Protein AF-A0AAX1EID4-F1 (afdb_monomer_lite)

pLDDT: mean 84.97, std 6.43, range [48.53, 93.19]

Structure (mmCIF, N/CA/C/O backbone):
data_AF-A0AAX1EID4-F1
#
_entry.id   AF-A0AAX1EID4-F1
#
loop_
_atom_site.group_PDB
_atom_site.id
_atom_site.type_symbol
_atom_site.label_atom_id
_atom_site.label_alt_id
_atom_site.label_comp_id
_atom_site.label_asym_id
_atom_site.label_entity_id
_a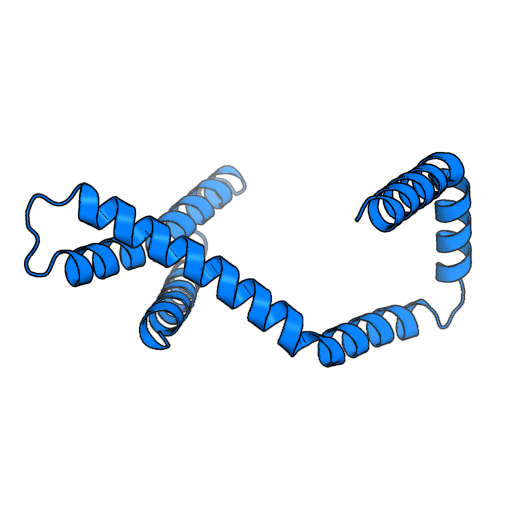tom_site.label_seq_id
_atom_site.pdbx_PDB_ins_code
_atom_site.Cartn_x
_atom_site.Cartn_y
_atom_site.Cartn_z
_atom_site.occupancy
_atom_site.B_iso_or_equiv
_atom_site.auth_seq_id
_atom_site.auth_comp_id
_atom_site.auth_asym_id
_atom_site.auth_atom_id
_atom_site.pdbx_PDB_model_num
ATOM 1 N N . MET A 1 1 ? -16.351 -6.057 -27.737 1.00 69.81 1 MET A N 1
ATOM 2 C CA . MET A 1 1 ? -15.893 -6.921 -26.623 1.00 69.81 1 MET A CA 1
ATOM 3 C C . MET A 1 1 ? -15.156 -8.173 -27.100 1.00 69.81 1 MET A C 1
ATOM 5 O O . MET A 1 1 ? -14.018 -8.352 -26.693 1.00 69.81 1 MET A O 1
ATOM 9 N N . PHE A 1 2 ? -15.719 -9.012 -27.981 1.00 82.44 2 PHE A N 1
ATOM 10 C CA . PHE A 1 2 ? -14.986 -10.185 -28.500 1.00 82.44 2 PHE A CA 1
ATOM 11 C C . PHE A 1 2 ? -13.755 -9.813 -29.335 1.00 82.44 2 PHE A C 1
ATOM 13 O O . PHE A 1 2 ? -12.684 -10.358 -29.115 1.00 82.44 2 PHE A O 1
ATOM 20 N N . PHE A 1 3 ? -13.870 -8.817 -30.216 1.00 83.38 3 PHE A N 1
ATOM 21 C CA . PHE A 1 3 ? -12.751 -8.375 -31.056 1.00 83.38 3 PHE A CA 1
ATOM 22 C C . PHE A 1 3 ? -11.559 -7.846 -30.237 1.00 83.38 3 PHE A C 1
ATOM 24 O O . PHE A 1 3 ? -10.414 -8.188 -30.501 1.00 83.38 3 PHE A O 1
ATOM 31 N N . THR A 1 4 ? -11.836 -7.077 -29.180 1.00 89.00 4 THR A N 1
ATOM 32 C CA . THR A 1 4 ? -10.828 -6.577 -28.231 1.00 89.00 4 THR A CA 1
ATOM 33 C C . THR A 1 4 ? -10.160 -7.705 -27.448 1.00 89.00 4 THR A C 1
ATOM 35 O O . THR A 1 4 ? -8.953 -7.660 -27.250 1.00 89.00 4 THR A O 1
ATOM 38 N N . LEU A 1 5 ? -10.913 -8.737 -27.046 1.00 88.44 5 LEU A N 1
ATOM 39 C CA . LEU A 1 5 ? -10.353 -9.908 -26.363 1.00 88.44 5 LEU A CA 1
ATOM 40 C C . LEU A 1 5 ? -9.481 -10.749 -27.299 1.00 88.44 5 LEU A C 1
ATOM 42 O O . LEU A 1 5 ? -8.396 -11.157 -26.906 1.00 88.44 5 LEU A O 1
ATOM 46 N N . VAL A 1 6 ? -9.913 -10.962 -28.543 1.00 93.19 6 VAL A N 1
ATOM 47 C CA . VAL A 1 6 ? -9.125 -11.687 -29.550 1.00 93.19 6 VAL A CA 1
ATOM 48 C C . VAL A 1 6 ? -7.820 -10.951 -29.841 1.00 93.19 6 VAL A C 1
ATOM 50 O O . VAL A 1 6 ? -6.763 -11.571 -29.827 1.00 93.19 6 VAL A O 1
ATOM 53 N N . LEU A 1 7 ? -7.867 -9.629 -30.026 1.00 90.00 7 LEU A N 1
ATOM 54 C CA . LEU A 1 7 ? -6.668 -8.817 -30.241 1.00 90.00 7 LEU A CA 1
ATOM 55 C C . LEU A 1 7 ? -5.718 -8.871 -29.031 1.00 90.00 7 LEU A C 1
ATOM 57 O O . LEU A 1 7 ? -4.503 -8.980 -29.199 1.00 90.00 7 LEU A O 1
ATOM 61 N N . LEU A 1 8 ? -6.265 -8.840 -27.812 1.00 91.25 8 LEU A N 1
ATOM 62 C CA . LEU A 1 8 ? -5.498 -8.948 -26.569 1.00 91.25 8 LEU A CA 1
ATOM 63 C C . LEU A 1 8 ? -4.803 -10.314 -26.455 1.00 91.25 8 LEU A C 1
ATOM 65 O O . LEU A 1 8 ? -3.612 -10.377 -26.172 1.00 91.25 8 LEU A O 1
ATOM 69 N N . VAL A 1 9 ? -5.523 -11.407 -26.714 1.00 90.56 9 VAL A N 1
ATOM 70 C CA . VAL A 1 9 ? -4.965 -12.767 -26.657 1.00 90.56 9 VAL A CA 1
ATOM 71 C C . VAL A 1 9 ? -3.903 -12.967 -27.736 1.00 90.56 9 VAL A C 1
ATOM 73 O O . VAL A 1 9 ? -2.846 -13.525 -27.458 1.00 90.56 9 VAL A O 1
ATOM 76 N N . LEU A 1 10 ? -4.148 -12.476 -28.951 1.00 91.38 10 LEU A N 1
ATOM 77 C CA . LEU A 1 10 ? -3.227 -12.619 -30.076 1.00 91.38 10 LEU A CA 1
ATOM 78 C C . LEU A 1 10 ? -1.949 -11.793 -29.856 1.00 91.38 10 LEU A C 1
ATOM 80 O O . LEU A 1 10 ? -0.849 -12.295 -30.065 1.00 91.38 10 LEU A O 1
ATOM 84 N N . SER A 1 11 ? -2.073 -10.567 -29.340 1.00 85.00 11 SER A N 1
ATOM 85 C CA . SER A 1 11 ? -0.915 -9.744 -28.959 1.00 85.00 11 SER A CA 1
ATOM 86 C C . SER A 1 11 ? -0.129 -10.338 -27.787 1.00 85.00 11 SER A C 1
ATOM 88 O O . SER A 1 11 ? 1.098 -10.388 -27.850 1.00 85.00 11 SER A O 1
ATOM 90 N N . ALA A 1 12 ? -0.802 -10.866 -26.760 1.00 87.25 12 ALA A N 1
ATOM 91 C CA . ALA A 1 12 ? -0.140 -11.566 -25.661 1.00 87.25 12 ALA A CA 1
ATOM 92 C C . ALA A 1 12 ? 0.599 -12.824 -26.145 1.00 87.25 12 ALA A C 1
ATOM 94 O O . ALA A 1 12 ? 1.741 -13.053 -25.751 1.00 87.25 12 ALA A O 1
ATOM 95 N N . ALA A 1 13 ? -0.012 -13.607 -27.041 1.00 90.56 13 ALA A N 1
ATOM 96 C CA . ALA A 1 13 ? 0.618 -14.785 -27.629 1.00 90.56 13 ALA A CA 1
ATOM 97 C C . ALA A 1 13 ? 1.885 -14.413 -28.413 1.00 90.56 13 ALA A C 1
ATOM 99 O O . ALA A 1 13 ? 2.926 -15.027 -28.196 1.00 90.56 13 ALA A O 1
ATOM 100 N N . ILE A 1 14 ? 1.834 -13.371 -29.253 1.00 88.94 14 ILE A N 1
ATOM 101 C CA . ILE A 1 14 ? 3.011 -12.862 -29.978 1.00 88.94 14 ILE A CA 1
ATOM 102 C C . ILE A 1 14 ? 4.131 -12.491 -28.995 1.00 88.94 14 ILE A C 1
ATOM 104 O O . ILE A 1 14 ? 5.271 -12.907 -29.177 1.00 88.94 14 ILE A O 1
ATOM 108 N N . VAL A 1 15 ? 3.820 -11.757 -27.924 1.00 87.31 15 VAL A N 1
ATOM 109 C CA . VAL A 1 15 ? 4.825 -11.349 -26.927 1.00 87.31 15 VAL A CA 1
ATOM 110 C C . VAL A 1 15 ? 5.466 -12.553 -26.227 1.00 87.31 15 VAL A C 1
ATOM 112 O O . VAL A 1 15 ? 6.669 -12.537 -25.976 1.00 87.31 15 VAL A O 1
ATOM 115 N N . VAL A 1 16 ? 4.693 -13.601 -25.926 1.00 88.25 16 VAL A N 1
ATOM 116 C CA . VAL A 1 16 ? 5.201 -14.814 -25.262 1.00 88.25 16 VAL A CA 1
ATOM 117 C C . VAL A 1 16 ? 6.068 -15.649 -26.206 1.00 88.25 16 VAL A C 1
ATOM 119 O O . VAL A 1 16 ? 7.184 -16.017 -25.835 1.00 88.25 16 VAL A O 1
ATOM 122 N N . PHE A 1 17 ? 5.589 -15.915 -27.425 1.00 91.25 17 PHE A N 1
ATOM 123 C CA . PHE A 1 17 ? 6.316 -16.726 -28.408 1.00 91.25 17 PHE A CA 1
ATOM 124 C C . PHE A 1 17 ? 7.625 -16.072 -28.856 1.00 91.25 17 PHE A C 1
ATOM 126 O O . PHE A 1 17 ? 8.618 -16.770 -29.031 1.00 91.25 17 PHE A O 1
ATOM 133 N N . PHE A 1 18 ? 7.651 -14.744 -28.973 1.00 88.94 18 PHE A N 1
ATOM 134 C CA . PHE A 1 18 ? 8.833 -13.988 -29.392 1.00 88.94 18 PHE A CA 1
ATOM 135 C C . PHE A 1 18 ? 9.572 -13.332 -28.217 1.00 88.94 18 PHE A C 1
ATOM 137 O O . PHE A 1 18 ? 10.308 -12.363 -28.396 1.00 88.94 18 PHE A O 1
ATOM 144 N N . SER A 1 19 ? 9.379 -13.829 -26.992 1.00 88.56 19 SER A N 1
ATOM 145 C CA . SER A 1 19 ? 9.925 -13.199 -25.781 1.00 88.56 19 SER A CA 1
ATOM 146 C C . SER A 1 19 ? 11.452 -13.059 -25.798 1.00 88.56 19 SER A C 1
ATOM 148 O O . SER A 1 19 ? 11.972 -12.026 -25.371 1.00 88.56 19 SER A O 1
ATOM 150 N N . GLU A 1 20 ? 12.174 -14.046 -26.337 1.00 86.25 20 GLU A N 1
ATOM 151 C CA . GLU A 1 20 ? 13.634 -13.988 -26.486 1.00 86.25 20 GLU A CA 1
ATOM 152 C C . GLU A 1 20 ? 14.066 -12.923 -27.502 1.00 86.25 20 GLU A C 1
ATOM 154 O O . GLU A 1 20 ? 14.929 -12.097 -27.198 1.00 86.25 20 GLU A O 1
ATOM 159 N N . GLU A 1 21 ? 13.410 -12.866 -28.662 1.00 87.62 21 GLU A N 1
ATOM 160 C CA . GLU A 1 21 ? 13.688 -11.872 -29.705 1.00 87.62 21 GLU A CA 1
ATOM 161 C C . GLU A 1 21 ? 13.392 -10.448 -29.218 1.00 87.62 21 GLU A C 1
ATOM 163 O O . GLU A 1 21 ? 14.195 -9.530 -29.415 1.00 87.62 21 GLU A O 1
ATOM 168 N N . PHE A 1 22 ? 12.283 -10.257 -28.496 1.00 85.50 22 PHE A N 1
ATOM 169 C CA . PHE A 1 22 ? 11.974 -8.986 -27.844 1.00 85.50 22 PHE A CA 1
ATOM 170 C C . PHE A 1 22 ? 13.017 -8.626 -26.783 1.00 85.50 22 PHE A C 1
ATOM 172 O O . PHE A 1 22 ? 13.438 -7.469 -26.711 1.00 85.50 22 PHE A O 1
ATOM 179 N N . ALA A 1 23 ? 13.481 -9.583 -25.976 1.00 83.44 23 ALA A N 1
ATOM 180 C CA . ALA A 1 23 ? 14.506 -9.329 -24.968 1.00 83.44 23 ALA A CA 1
ATOM 181 C C . ALA A 1 23 ? 15.847 -8.919 -25.600 1.00 83.44 23 ALA A C 1
ATOM 183 O O . ALA A 1 23 ? 16.503 -7.994 -25.108 1.00 83.44 23 ALA A O 1
ATOM 184 N N . GLU A 1 24 ? 16.260 -9.558 -26.694 1.00 86.88 24 GLU A N 1
ATOM 185 C CA . GLU A 1 24 ? 17.455 -9.165 -27.447 1.00 86.88 24 GLU A CA 1
ATOM 186 C C . GLU A 1 24 ? 17.305 -7.787 -28.095 1.00 86.88 24 GLU A C 1
ATOM 188 O O . GLU A 1 24 ? 18.216 -6.953 -28.008 1.00 86.88 24 GLU A O 1
ATOM 193 N N . PHE A 1 25 ? 16.137 -7.504 -28.670 1.00 86.00 25 PHE A N 1
ATOM 194 C CA . PHE A 1 25 ? 15.817 -6.206 -29.251 1.00 86.00 25 PHE A CA 1
ATOM 195 C C . PHE A 1 25 ? 15.850 -5.082 -28.203 1.00 86.00 25 PHE A C 1
ATOM 197 O O . PHE A 1 25 ? 16.503 -4.055 -28.415 1.00 86.00 25 PHE A O 1
ATOM 204 N N . ILE A 1 26 ? 15.245 -5.296 -27.029 1.00 82.94 26 ILE A N 1
ATOM 205 C CA . ILE A 1 26 ? 15.276 -4.352 -25.900 1.00 82.94 26 ILE A CA 1
ATOM 206 C C . ILE A 1 26 ? 16.713 -4.142 -25.415 1.00 82.94 26 ILE A C 1
ATOM 208 O O . ILE A 1 26 ? 17.127 -3.001 -25.205 1.00 82.94 26 ILE A O 1
ATOM 212 N N . LYS A 1 27 ? 17.514 -5.209 -25.283 1.00 81.06 27 LYS A N 1
ATOM 213 C CA . LYS A 1 27 ? 18.939 -5.098 -24.915 1.00 81.06 27 LYS A CA 1
ATOM 214 C C . LYS A 1 27 ? 19.725 -4.275 -25.936 1.00 81.06 27 LYS A C 1
ATOM 216 O O . LYS A 1 27 ? 20.616 -3.518 -25.549 1.00 81.06 27 LYS A O 1
ATOM 221 N N . LYS A 1 28 ? 19.415 -4.406 -27.227 1.00 83.69 28 LYS A N 1
ATOM 222 C CA . LYS A 1 28 ? 20.056 -3.646 -28.308 1.00 83.69 28 LYS A CA 1
ATOM 223 C C . LYS A 1 28 ? 19.668 -2.165 -28.267 1.00 83.69 28 LYS A C 1
ATOM 225 O O . LYS A 1 28 ? 20.552 -1.317 -28.353 1.00 83.69 28 LYS A O 1
ATOM 230 N N . LEU A 1 29 ? 18.391 -1.858 -28.042 1.00 81.06 29 LEU A N 1
ATOM 231 C CA . LEU A 1 29 ? 17.894 -0.496 -27.811 1.00 81.06 29 LEU A CA 1
ATOM 232 C C . LEU A 1 29 ? 18.525 0.139 -26.566 1.00 81.06 29 LEU A C 1
ATOM 234 O O . LEU A 1 29 ? 19.034 1.254 -26.631 1.00 81.06 29 LEU A O 1
ATOM 238 N N . ALA A 1 30 ? 18.582 -0.586 -25.448 1.00 78.56 30 ALA A N 1
ATOM 239 C CA . ALA A 1 30 ? 19.143 -0.098 -24.187 1.00 78.56 30 ALA A CA 1
ATOM 240 C C . ALA A 1 30 ? 20.653 0.213 -24.247 1.00 78.56 30 ALA A C 1
ATOM 242 O O . ALA A 1 30 ? 21.162 0.952 -23.399 1.00 78.56 30 ALA A O 1
ATOM 243 N N . LYS A 1 31 ? 21.380 -0.329 -25.236 1.00 82.38 31 LYS A N 1
ATOM 244 C CA . LYS A 1 31 ? 22.804 -0.034 -25.476 1.00 82.38 31 LYS A CA 1
ATOM 245 C C . LYS A 1 31 ? 23.039 1.296 -26.202 1.00 82.38 31 LYS A C 1
ATOM 247 O O . LYS A 1 31 ? 24.174 1.766 -26.215 1.00 82.38 31 LYS A O 1
ATOM 252 N N . ILE A 1 32 ? 22.009 1.911 -26.788 1.00 86.06 32 ILE A N 1
ATOM 253 C CA . ILE A 1 32 ? 22.142 3.189 -27.497 1.00 86.06 32 ILE A CA 1
ATOM 254 C C . ILE A 1 32 ? 22.409 4.307 -26.465 1.00 86.06 32 ILE A C 1
ATOM 256 O O . ILE A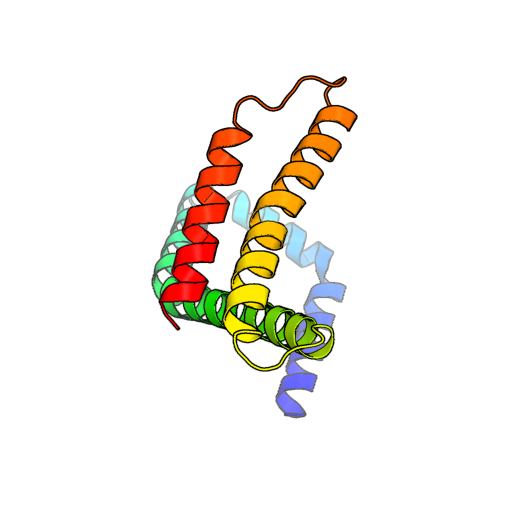 1 32 ? 21.650 4.431 -25.499 1.00 86.06 32 ILE A O 1
ATOM 260 N N . PRO A 1 33 ? 23.443 5.152 -26.651 1.00 72.38 33 PRO A N 1
ATOM 261 C CA . PRO A 1 33 ? 23.933 6.083 -25.625 1.00 72.38 33 PRO A CA 1
ATOM 262 C C . PRO A 1 33 ? 22.953 7.189 -25.178 1.00 72.38 33 PRO A C 1
ATOM 264 O O . PRO A 1 33 ? 23.248 7.889 -24.217 1.00 72.38 33 PRO A O 1
ATOM 267 N N . GLY A 1 34 ? 21.772 7.325 -25.791 1.00 75.75 34 GLY A N 1
ATOM 268 C CA . GLY A 1 34 ? 20.703 8.226 -25.330 1.00 75.75 34 GLY A CA 1
ATOM 269 C C . GLY A 1 34 ? 19.559 7.538 -24.573 1.00 75.75 34 GLY A C 1
ATOM 270 O O . GLY A 1 34 ? 18.842 8.180 -23.809 1.00 75.75 34 GLY A O 1
ATOM 271 N N . VAL A 1 35 ? 19.378 6.226 -24.735 1.00 80.19 35 VAL A N 1
ATOM 272 C CA . VAL A 1 35 ? 18.179 5.514 -24.248 1.00 80.19 35 VAL A CA 1
ATOM 273 C C . VAL A 1 35 ? 18.120 5.481 -22.723 1.00 80.19 35 VAL A C 1
ATOM 275 O O . VAL A 1 35 ? 17.044 5.605 -22.146 1.00 80.19 35 VAL A O 1
ATOM 278 N N . LYS A 1 36 ? 19.278 5.441 -22.055 1.00 74.50 36 LYS A N 1
ATOM 279 C CA . LYS A 1 36 ? 19.367 5.536 -20.590 1.00 74.50 36 LYS A CA 1
ATOM 280 C C . LYS A 1 36 ? 18.841 6.857 -20.018 1.00 74.50 36 LYS A C 1
ATOM 282 O O . LYS A 1 36 ? 18.486 6.876 -18.848 1.00 74.50 36 LYS A O 1
ATOM 287 N N . LEU A 1 37 ? 18.793 7.930 -20.810 1.00 79.31 37 LEU A N 1
ATOM 288 C CA . LEU A 1 37 ? 18.263 9.231 -20.393 1.00 79.31 37 LEU A CA 1
ATOM 289 C C . LEU A 1 37 ? 16.831 9.439 -20.898 1.00 79.31 37 LEU A C 1
ATOM 291 O O . LEU A 1 37 ? 15.958 9.839 -20.132 1.00 79.31 37 LEU A O 1
ATOM 295 N N . PHE A 1 38 ? 16.572 9.119 -22.169 1.00 84.44 38 PHE A N 1
ATOM 296 C CA . PHE A 1 38 ? 15.264 9.337 -22.785 1.00 84.44 38 PHE A CA 1
ATOM 297 C C . PHE A 1 38 ? 14.186 8.385 -22.272 1.00 84.44 38 PHE A C 1
ATOM 299 O O . PHE A 1 38 ? 13.041 8.805 -22.171 1.00 84.44 38 PHE A O 1
ATOM 306 N N . VAL A 1 39 ? 14.512 7.138 -21.913 1.00 81.88 39 VAL A N 1
ATOM 307 C CA . VAL A 1 39 ? 13.501 6.197 -21.396 1.00 81.88 39 VAL A CA 1
ATOM 308 C C . VAL A 1 39 ? 12.977 6.627 -20.025 1.00 81.88 39 VAL A C 1
ATOM 310 O O . VAL A 1 39 ? 11.760 6.745 -19.895 1.00 81.88 39 VAL A O 1
ATOM 313 N N . PRO A 1 40 ? 13.820 6.934 -19.018 1.00 81.62 40 PRO A N 1
ATOM 314 C CA . PRO A 1 40 ? 13.324 7.468 -17.752 1.00 81.62 40 PRO A CA 1
ATOM 315 C C . PRO A 1 40 ? 12.552 8.773 -17.930 1.00 81.62 40 PRO A C 1
ATOM 317 O O . PRO A 1 40 ? 11.516 8.953 -17.297 1.00 81.62 40 PRO A O 1
ATOM 320 N N . LEU A 1 41 ? 13.022 9.658 -18.818 1.00 84.50 41 LEU A N 1
ATOM 321 C CA . LEU A 1 41 ? 12.360 10.930 -19.087 1.00 84.50 41 LEU A CA 1
ATOM 322 C C . LEU A 1 41 ? 10.987 10.720 -19.736 1.00 84.50 41 LEU A C 1
ATOM 324 O O . LEU A 1 41 ? 10.012 11.315 -19.298 1.00 84.50 41 LEU A O 1
ATOM 328 N N . PHE A 1 42 ? 10.889 9.824 -20.718 1.00 86.19 42 PHE A N 1
ATOM 329 C CA . PHE A 1 42 ? 9.629 9.476 -21.368 1.00 86.19 42 PHE A CA 1
ATOM 330 C C . PHE A 1 42 ? 8.651 8.828 -20.388 1.00 86.19 42 PHE A C 1
ATOM 332 O O . PHE A 1 42 ? 7.486 9.204 -20.368 1.00 86.19 42 PHE A O 1
ATOM 339 N N . ILE A 1 43 ? 9.115 7.905 -19.538 1.00 84.12 43 ILE A N 1
ATOM 340 C CA . ILE A 1 43 ? 8.280 7.286 -18.499 1.00 84.12 43 ILE A CA 1
ATOM 341 C C . ILE A 1 43 ? 7.793 8.345 -17.509 1.00 84.12 43 ILE A C 1
ATOM 343 O O . ILE A 1 43 ? 6.610 8.365 -17.187 1.00 84.12 43 ILE A O 1
ATOM 347 N N . ALA A 1 44 ? 8.671 9.242 -17.055 1.00 81.44 44 ALA A N 1
ATOM 348 C CA . ALA A 1 44 ? 8.299 10.318 -16.144 1.00 81.44 44 ALA A CA 1
ATOM 349 C C . ALA A 1 44 ? 7.286 11.276 -16.788 1.00 81.44 44 ALA A C 1
ATOM 351 O O . ALA A 1 44 ? 6.265 11.581 -16.180 1.00 81.44 44 ALA A O 1
ATOM 352 N N . SER A 1 45 ? 7.512 11.703 -18.032 1.00 83.81 45 SER A N 1
ATOM 353 C CA . SER A 1 45 ? 6.582 12.563 -18.770 1.00 83.81 45 SER A CA 1
ATOM 354 C C . SER A 1 45 ? 5.244 11.875 -19.041 1.00 83.81 45 SER A C 1
ATOM 356 O O . SER A 1 45 ? 4.198 12.487 -18.846 1.00 83.81 45 SER A O 1
ATOM 358 N N . TRP A 1 46 ? 5.253 10.599 -19.431 1.00 83.56 46 TRP A N 1
ATOM 359 C CA . TRP A 1 46 ? 4.042 9.796 -19.599 1.00 83.56 46 TRP A CA 1
ATOM 360 C C . TRP A 1 46 ? 3.269 9.687 -18.287 1.00 83.56 46 TRP A C 1
ATOM 362 O O . TRP A 1 46 ? 2.053 9.871 -18.258 1.00 83.56 46 TRP A O 1
ATOM 372 N N . PHE A 1 47 ? 3.985 9.431 -17.191 1.00 79.00 47 PHE A N 1
ATOM 373 C CA . PHE A 1 47 ? 3.396 9.352 -15.867 1.00 79.00 47 PHE A CA 1
ATOM 374 C C . PHE A 1 47 ? 2.766 10.679 -15.467 1.00 79.00 47 PHE A C 1
ATOM 376 O O . PHE A 1 47 ? 1.651 10.642 -14.985 1.00 79.00 47 PHE A O 1
ATOM 383 N N . VAL A 1 48 ? 3.410 11.823 -15.729 1.00 80.31 48 VAL A N 1
ATOM 384 C CA . VAL A 1 48 ? 2.853 13.161 -15.456 1.00 80.31 48 VAL A CA 1
ATOM 385 C C . VAL A 1 48 ? 1.596 13.437 -16.285 1.00 80.31 48 VAL A C 1
ATOM 387 O O . VAL A 1 48 ? 0.608 13.909 -15.733 1.00 80.31 48 VAL A O 1
ATOM 390 N N . ILE A 1 49 ? 1.596 13.113 -17.583 1.00 82.62 49 ILE A N 1
ATOM 391 C CA . ILE A 1 49 ? 0.453 13.377 -18.478 1.00 82.62 49 ILE A CA 1
ATOM 392 C C . ILE A 1 49 ? -0.770 12.539 -18.088 1.00 82.62 49 ILE A C 1
ATOM 394 O O . ILE A 1 49 ? -1.887 13.045 -18.074 1.00 82.62 49 ILE A O 1
ATOM 398 N N . TYR A 1 50 ? -0.570 11.261 -17.765 1.00 80.81 50 TYR A N 1
ATOM 399 C CA . TYR A 1 50 ? -1.662 10.355 -17.398 1.00 80.81 50 TYR A CA 1
ATOM 400 C C . TYR A 1 50 ? -1.858 10.228 -15.881 1.00 80.81 50 TYR A C 1
ATOM 402 O O . TYR A 1 50 ? -2.670 9.412 -15.437 1.00 80.81 50 TYR A O 1
ATOM 410 N N . PHE A 1 51 ? -1.134 11.024 -15.087 1.00 78.19 51 PHE A N 1
ATOM 411 C CA . PHE A 1 51 ? -1.088 10.922 -13.627 1.00 78.19 51 PHE A CA 1
ATOM 412 C C . PHE A 1 51 ? -2.484 10.995 -13.026 1.00 78.19 51 PHE A C 1
ATOM 414 O O . PHE A 1 51 ? -2.863 10.144 -12.227 1.00 78.19 51 PHE A O 1
ATOM 421 N N . GLU A 1 52 ? -3.264 11.985 -13.458 1.00 76.56 52 GLU A N 1
ATOM 422 C CA . GLU A 1 52 ? -4.582 12.287 -12.903 1.00 76.56 52 GLU A CA 1
ATOM 423 C C . GLU A 1 52 ? -5.547 11.109 -13.041 1.00 76.56 52 GLU A C 1
ATOM 425 O O . GLU A 1 52 ? -6.220 10.745 -12.078 1.00 76.56 52 GLU A O 1
ATOM 430 N N . TYR A 1 53 ? -5.566 10.460 -14.210 1.00 80.44 53 TYR A N 1
ATOM 431 C CA . TYR A 1 53 ? -6.435 9.312 -14.450 1.00 80.44 53 TYR A CA 1
ATOM 432 C C . TYR A 1 53 ? -6.048 8.122 -13.570 1.00 80.44 53 TYR A C 1
ATOM 434 O O . TYR A 1 53 ? -6.901 7.537 -12.902 1.00 80.44 53 TYR A O 1
ATOM 442 N N . TRP A 1 54 ? -4.760 7.772 -13.537 1.00 79.38 54 TRP A N 1
ATOM 443 C CA . TRP A 1 54 ? -4.287 6.624 -12.763 1.00 79.38 54 TRP A CA 1
ATOM 444 C C . TRP A 1 54 ? -4.426 6.847 -11.259 1.00 79.38 54 TRP A C 1
ATOM 446 O O . TRP A 1 54 ? -4.882 5.949 -10.553 1.00 79.38 54 TRP A O 1
ATOM 456 N N . VAL A 1 55 ? -4.090 8.038 -10.763 1.00 82.19 55 VAL A N 1
ATOM 457 C CA . VAL A 1 55 ? -4.246 8.391 -9.346 1.00 82.19 55 VAL A CA 1
ATOM 458 C C . VAL A 1 55 ? -5.715 8.429 -8.956 1.00 82.19 55 VAL A C 1
ATOM 460 O O . VAL A 1 55 ? -6.073 7.857 -7.929 1.00 82.19 55 VAL A O 1
ATOM 463 N N . GLY A 1 56 ? -6.577 9.023 -9.783 1.00 83.88 56 GLY A N 1
ATOM 464 C CA . GLY A 1 56 ? -8.019 9.022 -9.551 1.00 83.88 56 GLY A CA 1
ATOM 465 C C . GLY A 1 56 ? -8.592 7.605 -9.492 1.00 83.88 56 GLY A C 1
ATOM 466 O O . GLY A 1 56 ? -9.362 7.285 -8.589 1.00 83.88 56 GLY A O 1
ATOM 467 N N . LEU A 1 57 ? -8.160 6.723 -10.396 1.00 86.12 57 LEU A N 1
ATOM 468 C CA . LEU A 1 57 ? -8.574 5.322 -10.416 1.00 86.12 57 LEU A CA 1
ATOM 469 C C . LEU A 1 57 ? -8.096 4.573 -9.164 1.00 86.12 57 LEU A C 1
ATOM 471 O O . LEU A 1 57 ? -8.884 3.858 -8.545 1.00 86.12 57 LEU A O 1
ATOM 475 N N . VAL A 1 58 ? -6.839 4.762 -8.749 1.00 86.38 58 VAL A N 1
ATOM 476 C CA . VAL A 1 58 ? -6.308 4.172 -7.508 1.00 86.38 58 VAL A CA 1
ATOM 477 C C . VAL A 1 58 ? -7.094 4.663 -6.294 1.00 86.38 58 VAL A C 1
ATOM 479 O O . VAL A 1 58 ? -7.533 3.840 -5.493 1.00 86.38 58 VAL A O 1
ATOM 482 N N . LEU A 1 59 ? -7.328 5.973 -6.177 1.00 87.06 59 LEU A N 1
ATOM 483 C CA . LEU A 1 59 ? -8.111 6.555 -5.084 1.00 87.06 59 LEU A CA 1
ATOM 484 C C . LEU A 1 59 ? -9.539 6.004 -5.058 1.00 87.06 59 LEU A C 1
ATOM 486 O O . LEU A 1 59 ? -10.019 5.625 -3.992 1.00 87.06 59 LEU A O 1
ATOM 490 N N . PHE A 1 60 ? -10.189 5.890 -6.219 1.00 88.81 60 PHE A N 1
ATOM 491 C CA . PHE A 1 60 ? -11.530 5.320 -6.338 1.00 88.81 60 PHE A CA 1
ATOM 492 C C . PHE A 1 60 ? -11.588 3.874 -5.836 1.00 88.81 60 PHE A C 1
ATOM 494 O O . PHE A 1 60 ? -12.467 3.527 -5.045 1.00 88.81 60 PHE A O 1
ATOM 501 N N . TYR A 1 61 ? -10.650 3.023 -6.263 1.00 89.81 61 TYR A N 1
ATOM 502 C CA . TYR A 1 61 ? -10.625 1.642 -5.792 1.00 89.81 61 TYR A CA 1
ATOM 503 C C . TYR A 1 61 ? -10.332 1.575 -4.297 1.00 89.81 61 TYR A C 1
ATOM 505 O O . TYR A 1 61 ? -11.088 0.924 -3.585 1.00 89.81 61 TYR A O 1
ATOM 513 N N . VAL A 1 62 ? -9.307 2.272 -3.801 1.00 88.19 62 VAL A N 1
ATOM 514 C CA . VAL A 1 62 ? -8.978 2.281 -2.364 1.00 88.19 62 VAL A CA 1
ATOM 515 C C . VAL A 1 62 ? -10.180 2.731 -1.530 1.00 88.19 62 VAL A C 1
ATOM 517 O O . VAL A 1 62 ? -10.512 2.080 -0.543 1.00 88.19 62 VAL A O 1
ATOM 520 N N . HIS A 1 63 ? -10.888 3.775 -1.962 1.00 87.31 63 HIS A N 1
ATOM 521 C CA . HIS A 1 63 ? -12.116 4.222 -1.311 1.00 87.31 63 HIS A CA 1
ATOM 522 C C . HIS A 1 63 ? -13.201 3.139 -1.307 1.00 87.31 63 HIS A C 1
ATOM 524 O O . HIS A 1 63 ? -13.793 2.857 -0.268 1.00 87.31 63 HIS A O 1
ATOM 530 N N . ARG A 1 64 ? -13.436 2.476 -2.446 1.00 89.88 64 ARG A N 1
ATOM 531 C CA . ARG A 1 64 ? -14.441 1.408 -2.536 1.00 89.88 64 ARG A CA 1
ATOM 532 C C . ARG A 1 64 ? -14.147 0.245 -1.588 1.00 89.88 64 ARG A C 1
ATOM 534 O O . ARG A 1 64 ? -15.077 -0.333 -1.037 1.00 89.88 64 ARG A O 1
ATOM 541 N N . TRP A 1 65 ? -12.873 -0.092 -1.403 1.00 89.88 65 TRP A N 1
ATOM 542 C CA . TRP A 1 65 ? -12.450 -1.096 -0.425 1.00 89.88 65 TRP A CA 1
ATOM 543 C C . TRP A 1 65 ? -12.711 -0.631 1.013 1.00 89.88 65 TRP A C 1
ATOM 545 O O . TRP A 1 65 ? -13.278 -1.382 1.797 1.00 89.88 65 TRP A O 1
ATOM 555 N N . ILE A 1 66 ? -12.393 0.626 1.332 1.00 89.75 66 ILE A N 1
ATOM 556 C CA . ILE A 1 66 ? -12.665 1.211 2.653 1.00 89.75 66 ILE A CA 1
ATOM 557 C C . ILE A 1 66 ? -14.160 1.182 2.989 1.00 89.75 66 ILE A C 1
ATOM 559 O O . ILE A 1 66 ? -14.520 0.805 4.103 1.00 89.75 66 ILE A O 1
ATOM 563 N N . GLU A 1 67 ? -15.029 1.558 2.048 1.00 90.19 67 GLU A N 1
ATOM 564 C CA . GLU A 1 67 ? -16.478 1.562 2.287 1.00 90.19 67 GLU A CA 1
ATOM 565 C C . GLU A 1 67 ? -17.029 0.138 2.437 1.00 90.19 67 GLU A C 1
ATOM 567 O O . GLU A 1 67 ? -17.897 -0.093 3.276 1.00 90.19 67 GLU A O 1
ATOM 572 N N . PHE A 1 68 ? -16.490 -0.829 1.687 1.00 92.19 68 PHE A N 1
ATOM 573 C CA . PHE A 1 68 ? -16.822 -2.242 1.866 1.00 92.19 68 PHE A CA 1
ATOM 574 C C . PHE A 1 68 ? -16.469 -2.730 3.279 1.00 92.19 68 PHE A C 1
ATOM 576 O O . PHE A 1 68 ? -17.305 -3.344 3.940 1.00 92.19 68 PHE A O 1
ATOM 583 N N . ASP A 1 69 ? -15.275 -2.399 3.776 1.00 91.00 69 ASP A N 1
ATOM 584 C CA . ASP A 1 69 ? -14.850 -2.770 5.130 1.00 91.00 69 ASP A CA 1
ATOM 585 C C . ASP A 1 69 ? -15.725 -2.103 6.206 1.00 91.00 69 ASP A C 1
ATOM 587 O O . ASP A 1 69 ? -16.079 -2.735 7.204 1.00 91.00 69 ASP A O 1
ATOM 591 N N . ILE A 1 70 ? -16.118 -0.839 6.003 1.00 90.38 70 ILE A N 1
ATOM 592 C CA . ILE A 1 70 ? -17.028 -0.121 6.910 1.00 90.38 70 ILE A CA 1
ATOM 593 C C . ILE A 1 70 ? -18.408 -0.782 6.935 1.00 90.38 70 ILE A C 1
ATOM 595 O O . ILE A 1 70 ? -18.956 -0.966 8.020 1.00 90.38 70 ILE A O 1
ATOM 599 N N . GLN A 1 71 ? -18.967 -1.145 5.778 1.00 91.69 71 GLN A N 1
ATOM 600 C CA . GLN A 1 71 ? -20.261 -1.833 5.699 1.00 91.69 71 GLN A CA 1
ATOM 601 C C . GLN A 1 71 ? -20.211 -3.186 6.408 1.00 91.69 71 GLN A C 1
ATOM 603 O O . GLN A 1 71 ? -21.064 -3.469 7.244 1.00 91.69 71 GLN A O 1
ATOM 608 N N . LEU A 1 72 ? -19.155 -3.965 6.170 1.00 91.94 72 LEU A N 1
ATOM 609 C CA . LEU A 1 72 ? -18.941 -5.246 6.838 1.00 91.94 72 LEU A CA 1
ATOM 610 C C . LEU A 1 72 ? -18.862 -5.068 8.365 1.00 91.94 72 LEU A C 1
ATOM 612 O O . LEU A 1 72 ? -19.484 -5.815 9.118 1.00 91.94 72 LEU A O 1
ATOM 616 N N . LEU A 1 73 ? -18.146 -4.045 8.841 1.00 90.50 73 LEU A N 1
ATOM 617 C CA . LEU A 1 73 ? -18.096 -3.704 10.265 1.00 90.50 73 LEU A CA 1
ATOM 618 C C . LEU A 1 73 ? -19.469 -3.293 10.814 1.00 90.50 73 LEU A C 1
ATOM 620 O O . LEU A 1 73 ? -19.805 -3.680 11.931 1.00 90.50 73 LEU A O 1
ATOM 624 N N . MET A 1 74 ? -20.258 -2.529 10.058 1.00 91.06 74 ME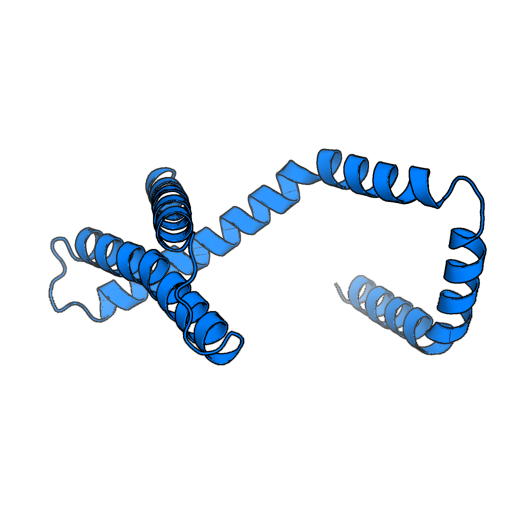T A N 1
ATOM 625 C CA . MET A 1 74 ? -21.609 -2.130 10.462 1.00 91.06 74 MET A CA 1
ATOM 626 C C . MET A 1 74 ? -22.547 -3.332 10.605 1.00 91.06 74 MET A C 1
ATOM 628 O O . MET A 1 74 ? -23.293 -3.370 11.578 1.00 91.06 74 MET A O 1
ATOM 632 N N . ASP A 1 75 ? -22.454 -4.326 9.719 1.00 90.06 75 ASP A N 1
ATOM 633 C CA . ASP A 1 75 ? -23.275 -5.547 9.774 1.00 90.06 75 ASP A CA 1
ATOM 634 C C . ASP A 1 75 ? -22.967 -6.420 11.004 1.00 90.06 75 ASP A C 1
ATOM 636 O O . ASP A 1 75 ? -23.815 -7.181 11.472 1.00 90.06 75 ASP A O 1
ATOM 640 N N . ILE A 1 76 ? -21.748 -6.320 11.544 1.00 91.00 76 ILE A N 1
ATOM 641 C CA . ILE A 1 76 ? -21.323 -7.054 12.745 1.00 91.00 76 ILE A CA 1
ATOM 642 C C . ILE A 1 76 ? -21.719 -6.308 14.031 1.00 91.00 76 ILE A C 1
ATOM 644 O O . ILE A 1 76 ? -21.862 -6.926 15.091 1.00 91.00 76 ILE A O 1
ATOM 648 N N . LEU A 1 77 ? -21.868 -4.980 13.980 1.00 88.94 77 LEU A N 1
ATOM 649 C CA . LEU A 1 77 ? -22.146 -4.177 15.168 1.00 88.94 77 LEU A CA 1
ATOM 650 C C . LEU A 1 77 ? -23.605 -4.358 15.634 1.00 88.94 77 LEU A C 1
ATOM 652 O O . LEU A 1 77 ? -24.533 -4.234 14.843 1.00 88.94 77 LEU A O 1
ATOM 656 N N . PRO A 1 78 ? -23.849 -4.569 16.941 1.00 85.38 78 PRO A N 1
ATOM 657 C CA . PRO A 1 78 ? -25.188 -4.856 17.466 1.00 85.38 78 PRO A CA 1
ATOM 658 C C . PRO A 1 78 ? -26.083 -3.610 17.621 1.00 85.38 78 PRO A C 1
ATOM 660 O O . PRO A 1 78 ? -27.120 -3.673 18.279 1.00 85.38 78 PRO A O 1
ATOM 663 N N . PHE A 1 79 ? -25.676 -2.459 17.086 1.00 86.06 79 PHE A N 1
ATOM 664 C CA . PHE A 1 79 ? -26.378 -1.184 17.216 1.00 86.06 79 PHE A CA 1
ATOM 665 C C . PHE A 1 79 ? -26.363 -0.442 15.884 1.00 86.06 79 PHE A C 1
ATOM 667 O O . PHE A 1 79 ? -25.327 -0.378 15.235 1.00 86.06 79 PHE A O 1
ATOM 674 N N . GLU A 1 80 ? -27.483 0.178 15.510 1.00 78.88 80 GLU A N 1
ATOM 675 C CA . GLU A 1 80 ? -27.563 0.983 14.281 1.00 78.88 80 GLU A CA 1
ATOM 676 C C . GLU A 1 80 ? -27.203 2.454 14.523 1.00 78.88 80 GLU A C 1
ATOM 678 O O . GLU A 1 80 ? -26.586 3.121 13.686 1.00 78.88 80 GLU A O 1
ATOM 683 N N . TRP A 1 81 ? -27.542 2.982 15.702 1.00 80.31 81 TRP A N 1
ATOM 684 C CA . TRP A 1 81 ? -27.290 4.381 16.020 1.00 80.31 81 TRP A CA 1
ATOM 685 C C . TRP A 1 81 ? -25.800 4.622 16.274 1.00 80.31 81 TRP A C 1
ATOM 687 O O . TRP A 1 81 ? -25.230 4.154 17.255 1.00 80.31 81 TRP A O 1
ATOM 697 N N . GLY A 1 82 ? -25.153 5.348 15.363 1.00 82.38 82 GLY A N 1
ATOM 698 C CA . GLY A 1 82 ? -23.716 5.622 15.435 1.00 82.38 82 GLY A CA 1
ATOM 699 C C . GLY A 1 82 ? -22.821 4.487 14.926 1.00 82.38 82 GLY A C 1
ATOM 700 O O . GLY A 1 82 ? -21.602 4.661 14.939 1.00 82.38 82 GLY A O 1
ATOM 701 N N . ALA A 1 83 ? -23.393 3.389 14.410 1.00 85.75 83 ALA A N 1
ATOM 702 C CA . ALA A 1 83 ? -22.659 2.245 13.855 1.00 85.75 83 ALA A CA 1
ATOM 703 C C . ALA A 1 83 ? -21.583 2.682 12.860 1.00 85.75 83 ALA A C 1
ATOM 705 O O . ALA A 1 83 ? -20.422 2.306 12.983 1.00 85.75 83 ALA A O 1
ATOM 706 N N . ARG A 1 84 ? -21.956 3.578 11.937 1.00 87.31 84 ARG A N 1
ATOM 707 C CA . ARG A 1 84 ? -21.063 4.091 10.893 1.00 87.31 84 ARG A CA 1
ATOM 708 C C . ARG A 1 84 ? -19.849 4.825 11.456 1.00 87.31 84 ARG A C 1
ATOM 710 O O . ARG A 1 84 ? -18.734 4.571 11.020 1.00 87.31 84 ARG A O 1
ATOM 717 N N . LYS A 1 85 ? -20.042 5.704 12.447 1.00 88.38 85 LYS A N 1
ATOM 718 C CA . LYS A 1 85 ? -18.935 6.462 13.057 1.00 88.38 85 LYS A CA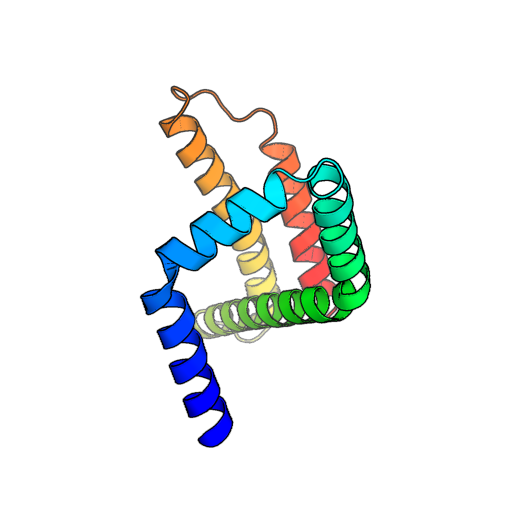 1
ATOM 719 C C . LYS A 1 85 ? -17.980 5.530 13.799 1.00 88.38 85 LYS A C 1
ATOM 721 O O . LYS A 1 85 ? -16.767 5.667 13.681 1.00 88.38 85 LYS A O 1
ATOM 726 N N . THR A 1 86 ? -18.524 4.561 14.531 1.00 88.44 86 THR A N 1
ATOM 727 C CA . THR A 1 86 ? -17.717 3.568 15.245 1.00 88.44 86 THR A CA 1
ATOM 728 C C . THR A 1 86 ? -16.961 2.664 14.269 1.00 88.44 86 THR A C 1
ATOM 730 O O . THR A 1 86 ? -15.759 2.471 14.434 1.00 88.44 86 THR A O 1
ATOM 733 N N . ALA A 1 87 ? -17.621 2.180 13.214 1.00 89.75 87 ALA A N 1
ATOM 734 C CA . ALA A 1 87 ? -17.009 1.380 12.155 1.00 89.75 87 ALA A CA 1
ATOM 735 C C . ALA A 1 87 ? -15.887 2.142 11.433 1.00 89.75 87 ALA A C 1
ATOM 737 O O . ALA A 1 87 ? -14.820 1.579 11.218 1.00 89.75 87 ALA A O 1
ATOM 738 N N . GLN A 1 88 ? -16.070 3.434 11.142 1.00 90.19 88 GLN A N 1
ATOM 739 C CA . GLN A 1 88 ? -15.023 4.290 10.571 1.00 90.19 88 GLN A CA 1
ATOM 740 C C . GLN A 1 88 ? -13.794 4.394 11.482 1.00 90.19 88 GLN A C 1
ATOM 742 O O . GLN A 1 88 ? -12.672 4.230 11.010 1.00 90.19 88 GLN A O 1
ATOM 747 N N . ILE A 1 89 ? -13.984 4.616 12.788 1.00 89.94 89 ILE A N 1
ATOM 748 C CA . ILE A 1 89 ? -12.874 4.699 13.754 1.00 89.94 89 ILE A CA 1
ATOM 749 C C . ILE A 1 89 ? -12.142 3.356 13.853 1.00 89.94 89 ILE A C 1
ATOM 751 O O . ILE A 1 89 ? -10.909 3.321 13.824 1.00 89.94 89 ILE A O 1
ATOM 755 N N . ILE A 1 90 ? -12.888 2.252 13.942 1.00 91.31 90 ILE A N 1
ATOM 756 C CA . ILE A 1 90 ? -12.312 0.905 13.983 1.00 91.31 90 ILE A CA 1
ATOM 757 C C . ILE A 1 90 ? -11.525 0.642 12.699 1.00 91.31 90 ILE A C 1
ATOM 759 O O . ILE A 1 90 ? -10.356 0.265 12.779 1.00 91.31 90 ILE A O 1
ATOM 763 N N . ASN A 1 91 ? -12.109 0.909 11.532 1.00 91.94 91 ASN A N 1
ATOM 764 C CA . ASN A 1 91 ? -11.451 0.679 10.253 1.00 91.94 91 ASN A CA 1
ATOM 765 C C . ASN A 1 91 ? -10.185 1.538 10.103 1.00 91.94 91 ASN A C 1
ATOM 767 O O . ASN A 1 91 ? -9.127 1.019 9.760 1.00 91.94 91 ASN A O 1
ATOM 771 N N . LEU A 1 92 ? -10.245 2.826 10.460 1.00 91.44 92 LEU A N 1
ATOM 772 C CA . LEU A 1 92 ? -9.082 3.720 10.446 1.00 91.44 92 LEU A CA 1
ATOM 773 C C . LEU A 1 92 ? -7.961 3.193 11.350 1.00 91.44 92 LEU A C 1
ATOM 775 O O . LEU A 1 92 ? -6.788 3.208 10.967 1.00 91.4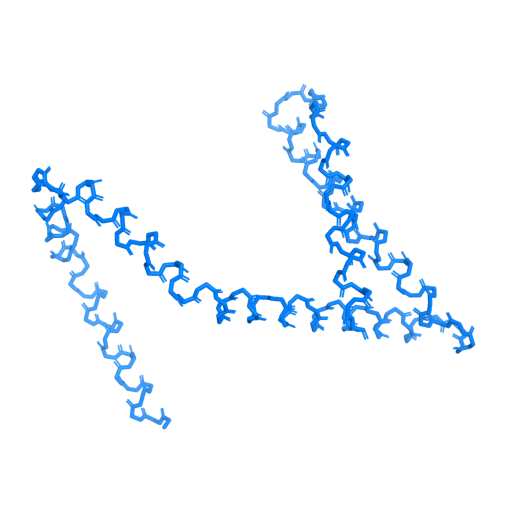4 92 LEU A O 1
ATOM 779 N N . SER A 1 93 ? -8.313 2.696 12.538 1.00 90.31 93 SER A N 1
ATOM 780 C CA . SER A 1 93 ? -7.340 2.111 13.460 1.00 90.31 93 SER A CA 1
ATOM 781 C C . SER A 1 93 ? -6.707 0.839 12.890 1.00 90.31 93 SER A C 1
ATOM 783 O O . SER A 1 93 ? -5.484 0.707 12.925 1.00 90.31 93 SER A O 1
ATOM 785 N N . LEU A 1 94 ? -7.502 -0.049 12.285 1.00 90.88 94 LEU A N 1
ATOM 786 C CA . LEU A 1 94 ? -7.025 -1.282 11.661 1.00 90.88 94 LEU A CA 1
ATOM 787 C C . LEU A 1 94 ? -6.116 -0.979 10.470 1.00 90.88 94 LEU A C 1
ATOM 789 O O . LEU A 1 94 ? -4.985 -1.461 10.433 1.00 90.88 94 LEU A O 1
ATOM 793 N N . MET A 1 95 ? -6.553 -0.122 9.549 1.00 88.56 95 MET A N 1
ATOM 794 C CA . MET A 1 95 ? -5.784 0.255 8.361 1.00 88.56 95 MET A CA 1
ATOM 795 C C . MET A 1 95 ? -4.499 1.014 8.687 1.00 88.56 95 MET A C 1
ATOM 797 O O . MET A 1 95 ? -3.547 0.958 7.916 1.00 88.56 95 MET A O 1
ATOM 801 N N . THR A 1 96 ? -4.430 1.691 9.833 1.00 90.00 96 THR A N 1
ATOM 802 C CA . THR A 1 96 ? -3.203 2.375 10.261 1.00 90.00 96 THR A CA 1
ATOM 803 C C . THR A 1 96 ? -2.272 1.433 11.026 1.00 90.00 96 THR A C 1
ATOM 805 O O . THR A 1 96 ? -1.075 1.377 10.753 1.00 90.00 96 THR A O 1
ATOM 808 N N . VAL A 1 97 ? -2.795 0.679 11.994 1.00 90.12 97 VAL A N 1
ATOM 809 C CA . VAL A 1 97 ? -1.987 -0.117 12.930 1.00 90.12 97 VAL A CA 1
ATOM 810 C C . VAL A 1 97 ? -1.569 -1.459 12.328 1.00 90.12 97 VAL A C 1
ATOM 812 O O . VAL A 1 97 ? -0.415 -1.860 12.487 1.00 90.12 97 VAL A O 1
ATOM 815 N N . ALA A 1 98 ? -2.460 -2.152 11.614 1.00 89.00 98 ALA A N 1
ATOM 816 C CA . ALA A 1 98 ? -2.170 -3.468 11.047 1.00 89.00 9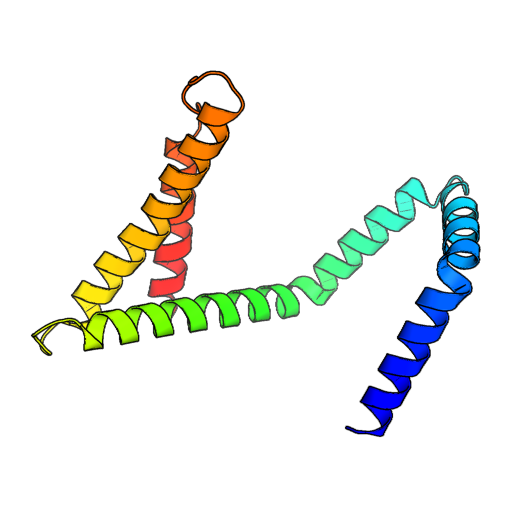8 ALA A CA 1
ATOM 817 C C . ALA A 1 98 ? -0.957 -3.470 10.098 1.00 89.00 98 ALA A C 1
ATOM 819 O O . ALA A 1 98 ? -0.056 -4.287 10.314 1.00 89.00 98 ALA A O 1
ATOM 820 N N . PRO A 1 99 ? -0.843 -2.566 9.100 1.00 86.62 99 PRO A N 1
ATOM 821 C CA . PRO A 1 99 ? 0.338 -2.537 8.244 1.00 86.62 99 PRO A CA 1
ATOM 822 C C . PRO A 1 99 ? 1.599 -2.166 9.022 1.00 86.62 99 PRO A C 1
ATOM 824 O O . PRO A 1 99 ? 2.641 -2.762 8.773 1.00 86.62 99 PRO A O 1
ATOM 827 N N . VAL A 1 100 ? 1.527 -1.255 9.999 1.00 88.06 100 VAL A N 1
ATOM 828 C CA . VAL A 1 100 ? 2.678 -0.893 10.847 1.00 88.06 100 VAL A CA 1
ATOM 829 C C . VAL A 1 100 ? 3.213 -2.123 11.587 1.00 88.06 100 VAL A C 1
ATOM 831 O O . VAL A 1 100 ? 4.416 -2.384 11.553 1.00 88.06 100 VAL A O 1
ATOM 834 N N . ILE A 1 101 ? 2.330 -2.910 12.209 1.00 88.06 101 ILE A N 1
ATOM 835 C CA . ILE A 1 101 ? 2.709 -4.132 12.931 1.00 88.06 101 ILE A CA 1
ATOM 836 C C . ILE A 1 101 ? 3.253 -5.191 11.968 1.00 88.06 101 ILE A C 1
ATOM 838 O O . ILE A 1 101 ? 4.284 -5.802 12.255 1.00 88.06 101 ILE A O 1
ATOM 842 N N . LEU A 1 102 ? 2.600 -5.396 10.819 1.00 88.75 102 LEU A N 1
ATOM 843 C CA . LEU A 1 102 ? 3.066 -6.336 9.798 1.00 88.75 102 LEU A CA 1
ATOM 844 C C . LEU A 1 102 ? 4.467 -5.962 9.306 1.00 88.75 102 LEU A C 1
ATOM 846 O O . LEU A 1 102 ? 5.354 -6.816 9.284 1.00 88.75 102 LEU A O 1
ATOM 850 N N . PHE A 1 103 ? 4.693 -4.692 8.964 1.00 86.44 103 PHE A N 1
ATOM 851 C CA . PHE A 1 103 ? 5.996 -4.203 8.516 1.00 86.44 103 PHE A CA 1
ATOM 852 C C . PHE A 1 103 ? 7.070 -4.364 9.590 1.00 86.44 103 PHE A C 1
ATOM 854 O O . PHE A 1 103 ? 8.158 -4.851 9.278 1.00 86.44 103 PHE A O 1
ATOM 861 N N . ASP A 1 104 ? 6.780 -4.008 10.842 1.00 85.31 104 ASP A N 1
ATOM 862 C CA . ASP A 1 104 ? 7.726 -4.187 11.948 1.00 85.31 104 ASP A CA 1
ATOM 863 C C . ASP A 1 104 ? 8.061 -5.670 12.168 1.00 85.31 104 ASP A C 1
ATOM 865 O O . ASP A 1 104 ? 9.229 -6.027 12.330 1.00 85.31 104 ASP A O 1
ATOM 869 N N . TRP A 1 105 ? 7.068 -6.558 12.092 1.00 85.75 105 TRP A N 1
ATOM 870 C CA . TRP A 1 105 ? 7.273 -8.002 12.209 1.00 85.75 105 TRP A CA 1
ATOM 871 C C . TRP A 1 105 ? 8.143 -8.561 11.074 1.00 85.75 105 TRP A C 1
ATOM 873 O O . TRP A 1 105 ? 9.132 -9.257 11.333 1.00 85.75 105 TRP A O 1
ATOM 883 N N . PHE A 1 106 ? 7.838 -8.211 9.819 1.00 86.25 106 PHE A N 1
ATOM 884 C CA . PHE A 1 106 ? 8.648 -8.608 8.662 1.00 86.25 106 PHE A CA 1
ATOM 885 C C . PHE A 1 106 ? 10.079 -8.069 8.754 1.00 86.25 106 PHE A C 1
ATOM 887 O O . PHE A 1 106 ? 11.038 -8.793 8.468 1.00 86.25 106 PHE A O 1
ATOM 894 N N . TYR A 1 107 ? 10.237 -6.820 9.191 1.00 83.94 107 TYR A N 1
ATOM 895 C CA . TYR A 1 107 ? 11.542 -6.190 9.350 1.00 83.94 107 TYR A CA 1
ATOM 896 C C . TYR A 1 107 ? 12.369 -6.871 10.448 1.00 83.94 107 TYR A C 1
ATOM 898 O O . TYR A 1 107 ? 13.522 -7.245 10.214 1.00 83.94 107 TYR A O 1
ATOM 906 N N . LYS A 1 108 ? 11.770 -7.127 11.617 1.00 84.25 108 LYS A N 1
ATOM 907 C CA . LYS A 1 108 ? 12.412 -7.829 12.739 1.00 84.25 108 LYS A CA 1
ATOM 908 C C . LYS A 1 108 ? 12.847 -9.242 12.369 1.00 84.25 108 LYS A C 1
ATOM 910 O O . LYS A 1 108 ? 13.944 -9.651 12.757 1.00 84.25 108 LYS A O 1
ATOM 915 N N . ARG A 1 109 ? 12.038 -9.959 11.581 1.00 82.69 109 ARG A N 1
ATOM 916 C CA . ARG A 1 109 ? 12.375 -11.297 11.072 1.00 82.69 109 ARG A CA 1
ATOM 917 C C . ARG A 1 109 ? 13.614 -11.278 10.173 1.00 82.69 109 ARG A C 1
ATOM 919 O O . ARG A 1 109 ? 14.402 -12.217 10.214 1.00 82.69 109 ARG A O 1
ATOM 926 N N . LYS A 1 110 ? 13.802 -10.216 9.384 1.00 77.25 110 LYS A N 1
ATOM 927 C CA . LYS A 1 110 ? 14.922 -10.082 8.439 1.00 77.25 110 LYS A CA 1
ATOM 928 C C . LYS A 1 110 ? 16.192 -9.490 9.066 1.00 77.25 110 LYS A C 1
ATOM 930 O O . LYS A 1 110 ? 17.289 -9.829 8.636 1.00 77.25 110 LYS A O 1
ATOM 935 N N . HIS A 1 111 ? 16.064 -8.629 10.077 1.00 76.31 111 HIS A N 1
ATOM 936 C CA . HIS A 1 111 ? 17.172 -7.838 10.635 1.00 76.31 111 HIS A CA 1
ATOM 937 C C . HIS A 1 111 ? 17.461 -8.121 12.119 1.00 76.31 111 HIS A C 1
ATOM 939 O O . HIS A 1 111 ? 17.849 -7.217 12.862 1.00 76.31 111 HIS A O 1
ATOM 945 N N . HIS A 1 112 ? 17.298 -9.375 12.557 1.00 71.50 112 HIS A N 1
ATOM 946 C CA . HIS A 1 112 ? 17.619 -9.824 13.921 1.00 71.50 112 HIS A CA 1
ATOM 947 C C . HIS A 1 112 ? 16.980 -8.950 15.017 1.00 71.50 112 HIS A C 1
ATOM 949 O O . HIS A 1 112 ? 17.662 -8.452 15.911 1.00 71.50 112 HIS A O 1
ATOM 955 N N . HIS A 1 113 ? 15.659 -8.770 14.955 1.00 67.06 113 HIS A N 1
ATOM 956 C CA . HIS A 1 113 ? 14.853 -8.117 15.998 1.00 67.06 113 HIS A CA 1
ATOM 957 C C . HIS A 1 113 ? 15.174 -6.641 16.283 1.00 67.06 113 HIS A C 1
ATOM 959 O O . HIS A 1 113 ? 14.645 -6.080 17.245 1.00 67.06 113 HIS A O 1
ATOM 965 N N . ARG A 1 114 ? 15.979 -5.969 15.448 1.00 67.81 114 ARG A N 1
ATOM 966 C CA . ARG A 1 114 ? 16.166 -4.521 15.584 1.00 67.81 114 ARG A CA 1
ATOM 967 C C . ARG A 1 114 ? 14.862 -3.789 15.240 1.00 67.81 114 ARG A C 1
ATOM 969 O O . ARG A 1 114 ? 14.292 -4.064 14.182 1.00 67.81 114 ARG A O 1
ATOM 976 N N . PRO A 1 115 ? 14.387 -2.871 16.100 1.00 67.88 115 PRO A N 1
ATOM 977 C CA . PRO A 1 115 ? 13.192 -2.091 15.810 1.00 67.88 115 PRO A CA 1
ATOM 978 C C . PRO A 1 115 ? 13.447 -1.164 14.620 1.00 67.88 115 PRO A C 1
ATOM 980 O O . PRO A 1 115 ? 14.538 -0.606 14.473 1.00 67.88 115 PRO A O 1
ATOM 983 N N . PHE A 1 116 ? 12.440 -0.993 13.767 1.00 73.06 116 PHE A N 1
ATOM 984 C CA . PHE A 1 116 ? 12.530 -0.072 12.641 1.00 73.06 116 PHE A CA 1
ATOM 985 C C . PHE A 1 116 ? 12.506 1.386 13.132 1.00 73.06 116 PHE A C 1
ATOM 987 O O . PHE A 1 116 ? 11.547 1.828 13.765 1.00 73.06 116 PHE A O 1
ATOM 994 N N . THR A 1 117 ? 13.552 2.158 12.823 1.00 78.44 117 THR A N 1
ATOM 995 C CA . THR A 1 117 ? 13.741 3.529 13.338 1.00 78.44 117 THR A CA 1
ATOM 996 C C . THR A 1 117 ? 12.597 4.480 12.969 1.00 78.44 117 THR A C 1
ATOM 998 O O . THR A 1 117 ? 12.247 5.360 13.754 1.00 78.44 117 THR A O 1
ATOM 1001 N N . TYR A 1 118 ? 11.966 4.287 11.806 1.00 81.81 118 TYR A N 1
ATOM 1002 C CA . TYR A 1 118 ? 10.944 5.197 11.271 1.00 81.81 118 TYR A CA 1
ATOM 1003 C C . TYR A 1 118 ? 9.507 4.694 11.449 1.00 81.81 118 TYR A C 1
ATOM 1005 O O . TYR A 1 118 ? 8.591 5.204 10.807 1.00 81.81 118 TYR A O 1
ATOM 1013 N N . ILE A 1 119 ? 9.282 3.723 12.341 1.00 84.75 119 ILE A N 1
ATOM 1014 C CA . ILE A 1 119 ? 7.958 3.118 12.552 1.00 84.75 119 ILE A CA 1
ATOM 1015 C C . ILE A 1 119 ? 6.889 4.158 12.931 1.00 84.75 119 ILE A C 1
ATOM 1017 O O . ILE A 1 119 ? 5.757 4.100 12.461 1.00 84.75 119 ILE A O 1
ATOM 1021 N N . ARG A 1 120 ? 7.280 5.174 13.715 1.00 85.62 120 ARG A N 1
ATOM 1022 C CA . ARG A 1 120 ? 6.405 6.283 14.127 1.00 85.62 120 ARG A CA 1
ATOM 1023 C C . ARG A 1 120 ? 6.024 7.197 12.965 1.00 85.62 120 ARG A C 1
ATOM 1025 O O . ARG A 1 120 ? 4.871 7.597 12.871 1.00 85.62 120 ARG A O 1
ATOM 1032 N N . LEU A 1 121 ? 6.970 7.508 12.079 1.00 87.44 121 LEU A N 1
ATOM 1033 C CA . LEU A 1 121 ? 6.680 8.307 10.886 1.00 87.44 121 LEU A CA 1
ATOM 1034 C C . LEU A 1 121 ? 5.741 7.553 9.948 1.00 87.44 121 LEU A C 1
ATOM 1036 O O . LEU A 1 121 ? 4.790 8.141 9.451 1.00 87.44 121 LEU A O 1
ATOM 1040 N N . LEU A 1 122 ? 5.966 6.249 9.765 1.00 87.75 122 LEU A N 1
ATOM 1041 C CA . LEU A 1 122 ? 5.103 5.408 8.939 1.00 87.75 122 LEU A CA 1
ATOM 1042 C C . LEU A 1 122 ? 3.667 5.373 9.482 1.00 87.75 122 LEU A C 1
ATOM 1044 O O . LEU A 1 122 ? 2.729 5.552 8.712 1.00 87.75 122 LEU A O 1
ATOM 1048 N N . PHE A 1 123 ? 3.499 5.243 10.802 1.00 90.06 123 PHE A N 1
ATOM 1049 C CA . PHE A 1 123 ? 2.188 5.352 11.447 1.00 90.06 123 PHE A CA 1
ATOM 1050 C C . PHE A 1 123 ? 1.515 6.705 11.167 1.00 90.06 123 PHE A C 1
ATOM 1052 O O . PHE A 1 123 ? 0.369 6.731 10.732 1.00 90.06 123 PHE A O 1
ATOM 1059 N N . ILE A 1 124 ? 2.222 7.823 11.373 1.00 90.38 124 ILE A N 1
ATOM 1060 C CA . ILE A 1 124 ? 1.665 9.172 11.167 1.00 90.38 124 ILE A CA 1
ATOM 1061 C C . ILE A 1 124 ? 1.262 9.385 9.704 1.00 90.38 124 ILE A C 1
ATOM 1063 O O . ILE A 1 124 ? 0.178 9.896 9.437 1.00 90.38 124 ILE A O 1
ATOM 1067 N N . VAL A 1 125 ? 2.109 8.977 8.755 1.00 90.50 125 VAL A N 1
ATOM 1068 C CA . VAL A 1 125 ? 1.829 9.123 7.320 1.00 90.50 125 VAL A CA 1
ATOM 1069 C C . VAL A 1 125 ? 0.597 8.318 6.920 1.00 90.50 125 VAL A C 1
ATOM 1071 O O . VAL A 1 125 ? -0.281 8.862 6.254 1.00 90.50 125 VAL A O 1
ATOM 1074 N N . LEU A 1 126 ? 0.498 7.057 7.352 1.00 89.44 126 LEU A N 1
ATOM 1075 C CA . LEU A 1 126 ? -0.672 6.225 7.064 1.00 89.44 126 LEU A CA 1
ATOM 1076 C C . LEU A 1 126 ? -1.937 6.783 7.714 1.00 89.44 126 LEU A C 1
ATOM 1078 O O . LEU A 1 126 ? -2.971 6.857 7.055 1.00 89.44 126 LEU A O 1
ATOM 1082 N N . PHE A 1 127 ? -1.845 7.233 8.967 1.00 91.75 127 PHE A N 1
ATOM 1083 C CA . PHE A 1 127 ? -2.974 7.824 9.678 1.00 91.75 127 PHE A CA 1
ATOM 1084 C C . PHE A 1 127 ? -3.515 9.048 8.937 1.00 91.75 127 PHE A C 1
ATOM 1086 O O . PHE A 1 127 ? -4.708 9.122 8.650 1.00 91.75 127 PHE A O 1
ATOM 1093 N N . ILE A 1 128 ? -2.631 9.985 8.573 1.00 90.19 128 ILE A N 1
ATOM 1094 C CA . ILE A 1 128 ? -3.014 11.194 7.836 1.00 90.19 128 ILE A CA 1
ATOM 1095 C C . ILE A 1 128 ? -3.614 10.812 6.482 1.00 90.19 128 ILE A C 1
ATOM 1097 O O . ILE A 1 128 ? -4.696 11.289 6.146 1.00 90.19 128 ILE A O 1
ATOM 1101 N N . PHE A 1 129 ? -2.962 9.919 5.736 1.00 88.69 129 PHE A N 1
ATOM 1102 C CA . PHE A 1 129 ? -3.427 9.484 4.422 1.00 88.69 129 PHE A CA 1
ATOM 1103 C C . PHE A 1 129 ? -4.842 8.887 4.465 1.00 88.69 129 PHE A C 1
ATOM 1105 O O . PHE A 1 129 ? -5.722 9.357 3.744 1.00 88.69 129 PHE A O 1
ATOM 1112 N N . PHE A 1 130 ? -5.093 7.905 5.337 1.00 88.12 130 PHE A N 1
ATOM 1113 C CA . PHE A 1 130 ? -6.413 7.278 5.446 1.00 88.12 130 PHE A CA 1
ATOM 1114 C C . PHE A 1 130 ? -7.463 8.219 6.041 1.00 88.12 130 PHE A C 1
ATOM 1116 O O . PHE A 1 130 ? -8.608 8.198 5.597 1.00 88.12 130 PHE A O 1
ATOM 1123 N N . SER A 1 131 ? -7.082 9.086 6.987 1.00 88.81 131 SER A N 1
ATOM 1124 C CA . SER A 1 131 ? -8.004 10.082 7.548 1.00 88.81 131 SER A CA 1
ATOM 1125 C C . SER A 1 131 ? -8.496 11.075 6.492 1.00 88.81 131 SER A C 1
ATOM 1127 O O . SER A 1 131 ? -9.686 11.369 6.443 1.00 88.81 131 SER A O 1
ATOM 1129 N N . LEU A 1 132 ? -7.612 11.540 5.601 1.00 87.81 132 LEU A N 1
ATOM 1130 C CA . LEU A 1 132 ? -7.985 12.418 4.494 1.00 87.81 132 LEU A CA 1
ATOM 1131 C C . LEU A 1 132 ? -8.892 11.696 3.499 1.00 87.81 132 LEU A C 1
ATOM 1133 O O . LEU A 1 132 ? -9.891 12.258 3.061 1.00 87.81 132 LEU A O 1
ATOM 1137 N N . LEU A 1 133 ? -8.577 10.441 3.181 1.00 85.19 133 LEU A N 1
ATOM 1138 C CA . LEU A 1 133 ? -9.361 9.642 2.242 1.00 85.19 133 LEU A CA 1
ATOM 1139 C C . LEU A 1 133 ? -10.781 9.360 2.770 1.00 85.19 133 LEU A C 1
ATOM 1141 O O . LEU A 1 133 ? -11.727 9.356 1.989 1.00 85.19 133 LEU A O 1
ATOM 1145 N N . MET A 1 134 ? -10.944 9.199 4.087 1.00 84.44 134 MET A N 1
ATOM 1146 C CA . MET A 1 134 ? -12.254 9.080 4.744 1.00 84.44 134 MET A CA 1
ATOM 1147 C C . MET A 1 134 ? -12.994 10.413 4.938 1.00 84.44 134 MET A C 1
ATOM 1149 O O . MET A 1 134 ? -14.185 10.386 5.217 1.00 84.44 134 MET A O 1
ATOM 1153 N N . LEU A 1 135 ? -12.307 11.560 4.871 1.00 82.38 135 LEU A N 1
ATOM 1154 C CA . LEU A 1 135 ? -12.907 12.887 5.078 1.00 82.38 135 LEU A CA 1
ATOM 1155 C C . LEU A 1 135 ? -13.407 13.515 3.776 1.00 82.38 135 LEU A C 1
ATOM 1157 O O . LEU A 1 135 ? -14.395 14.243 3.781 1.00 82.38 135 LEU A O 1
ATOM 1161 N N . VAL A 1 136 ? -12.691 13.284 2.674 1.00 69.12 136 VAL A N 1
ATOM 1162 C CA . VAL A 1 136 ? -12.980 13.876 1.357 1.00 69.12 136 VAL A CA 1
ATOM 1163 C C . VAL A 1 136 ? -14.260 13.301 0.719 1.00 69.12 136 VAL A C 1
ATOM 1165 O O . VAL A 1 136 ? -14.727 13.834 -0.288 1.00 69.12 136 VAL A O 1
ATOM 1168 N N . VAL A 1 137 ? -14.862 12.265 1.312 1.00 48.53 137 VAL A N 1
ATOM 1169 C CA . VAL A 1 137 ? -16.081 11.587 0.838 1.00 48.53 137 VAL A CA 1
ATOM 1170 C C . VAL A 1 137 ? -17.042 11.358 2.001 1.00 48.53 137 VAL A C 1
ATOM 1172 O O . VAL A 1 137 ? -18.268 11.492 1.789 1.00 48.53 137 VAL A O 1
#

Sequence (137 aa):
MFFTLVLLVLSAAIVVFFSEEFAEFIKKLAKIPGVKLFVPLFIASWFVIYFEYWVGLVLFYVHRWIEFDIQLLMDILPFEWGARKTAQIINLSLMTVAPVILFDWFYKRKHHHRPFTYIRLLFIVLFIFFSLLMLVV

Radius of gyration: 22.75 Å; chains: 1; bounding box: 52×31×48 Å

Foldseek 3Di:
DVVVVVVVVVVVVVCVVCVVVVVVVVVVQCPPPCCVPVVVVVVVVVCVVCVCVVVVVVLVVVLVVLVVQLVVQLVVDPDNVCSSVVSLVVSLCCQLVVVLVVVQVVCCVVPVNDGDPCSVVSSVVRSVVSVVSVVVD

Organism: NCBI:txid454

Secondary structure (DSSP, 8-state):
-HHHHHHHHHHHHHHHHTHHHHHHHHHHHHTSTTHHHHHHHHHHHHHHHHHHHHHHHHHHHHHHHHHHHHHHHHHHSS-STTHHHHHHHHHHHHHHHHHHHHHHHHHHHHTTTPPPTTHHHHHHHHHHHHHHHHH--